Protein AF-A0A093HBZ0-F1 (afdb_monomer_lite)

Secondary structure (DSSP, 8-state):
--GGG-------HHHHHHTTTHHHHHHHTT-S-HHHHHHHHHHHHHH--TTTHHHHT-HHHHHHHHHHHT-S-HHHHHHHHHHHHHH--HHHHHHHHHHHHHHTT--PPPP-

pLDDT: mean 79.97, std 20.81, range [39.28, 98.44]

Radius of gyration: 15.84 Å; chains: 1; bounding box: 46×40×36 Å

Organism: NCBI:txid441894

InterPro domains:
  IPR000225 Armadillo [PF00514] (12-48)
  IPR011989 Armadillo-like helical [G3DSA:1.25.10.10] (1-85)
  IPR016024 Armadillo-type fold [SSF48371] (3-88)
  IPR042462 Armadillo repeat-containing protein 7 [PTHR46263] (1-111)

Sequence (112 aa):
GGLCNLCLDKTNKDYILEANGVEPIINCLSSSNEETVMSAVTTLMYLTTPQSRQQTTALPVVECMLRFSLSASRRLSNLATVFLEDYCTPLQVEEARNLSKHTAVGIPLPKD

Foldseek 3Di:
DPPPPPPDDDDCPPVLLVPVNLVVLLVQLPDPDPVSNLVSLVNLVVNDDPVCLCVSLPLSNLLSLVVQLPDPPPSSVVSSVCCCVPRHDPVSNVVSVVVVVVVVVPDDDDDD

Structure (mmCIF, N/CA/C/O backbone):
data_AF-A0A093HBZ0-F1
#
_entry.id   AF-A0A093HBZ0-F1
#
loop_
_atom_site.group_PDB
_atom_site.id
_atom_site.type_symbol
_atom_site.label_atom_id
_atom_site.label_alt_id
_atom_site.label_comp_id
_atom_site.label_asym_id
_atom_site.label_entity_id
_atom_site.label_seq_id
_atom_site.pdbx_PDB_ins_code
_atom_site.Cartn_x
_atom_site.Cartn_y
_atom_site.Cartn_z
_atom_site.occupancy
_atom_site.B_iso_or_equiv
_atom_site.auth_seq_id
_atom_site.auth_comp_id
_atom_site.auth_asym_id
_atom_site.auth_atom_id
_atom_site.pdbx_PDB_model_num
ATOM 1 N N . GLY A 1 1 ? -14.325 -9.806 -21.170 1.00 39.28 1 GLY A N 1
ATOM 2 C CA . GLY A 1 1 ? -14.972 -8.579 -20.662 1.00 39.28 1 GLY A CA 1
ATOM 3 C C . GLY A 1 1 ? -15.461 -8.858 -19.260 1.00 39.28 1 GLY A C 1
ATOM 4 O O . GLY A 1 1 ? -15.875 -9.972 -19.011 1.00 39.28 1 GLY A O 1
ATOM 5 N N . GLY A 1 2 ? -15.381 -7.978 -18.280 1.00 44.84 2 GLY A N 1
ATOM 6 C CA . GLY A 1 2 ? -14.916 -6.601 -18.237 1.00 44.84 2 GLY A CA 1
ATOM 7 C C . GLY A 1 2 ? -15.192 -6.127 -16.814 1.00 44.84 2 GLY A C 1
ATOM 8 O O . GLY A 1 2 ? -16.252 -5.580 -16.556 1.00 44.84 2 GLY A O 1
ATOM 9 N N . LEU A 1 3 ? -14.264 -6.397 -15.891 1.00 48.12 3 LEU A N 1
ATOM 10 C CA . LEU A 1 3 ? -14.311 -5.882 -14.513 1.00 48.12 3 LEU A CA 1
ATOM 11 C C . LEU A 1 3 ? -13.783 -4.435 -14.419 1.00 48.12 3 LEU A C 1
ATOM 13 O O . LEU A 1 3 ? -13.814 -3.835 -13.353 1.00 48.12 3 LEU A O 1
ATOM 17 N N . CYS A 1 4 ? -13.342 -3.848 -15.540 1.00 40.28 4 CYS A N 1
ATOM 18 C CA . CYS A 1 4 ? -12.777 -2.495 -15.607 1.00 40.2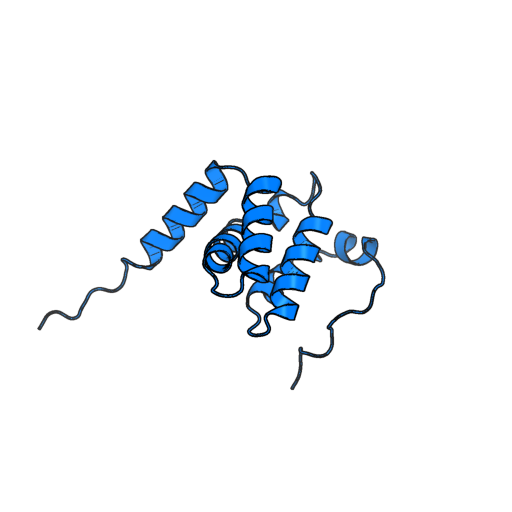8 4 CYS A CA 1
ATOM 19 C C . C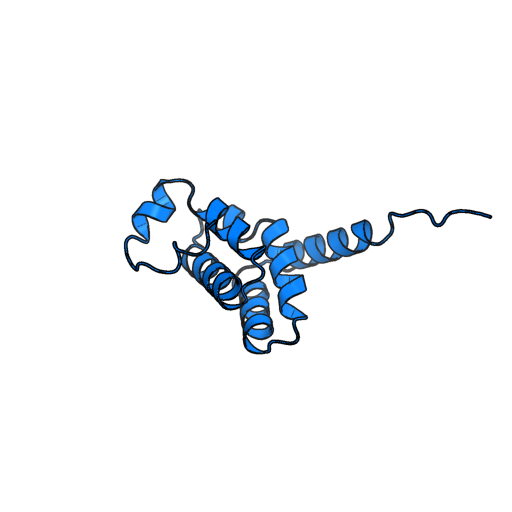YS A 1 4 ? -13.789 -1.344 -15.445 1.00 40.28 4 CYS A C 1
ATOM 21 O O . CYS A 1 4 ? -13.357 -0.199 -15.395 1.00 40.28 4 CYS A O 1
ATOM 23 N N . ASN A 1 5 ? -15.101 -1.599 -15.364 1.00 43.66 5 ASN A N 1
ATOM 24 C CA . ASN A 1 5 ? -16.111 -0.526 -15.355 1.00 43.66 5 ASN A CA 1
ATOM 25 C C . ASN A 1 5 ? -16.691 -0.162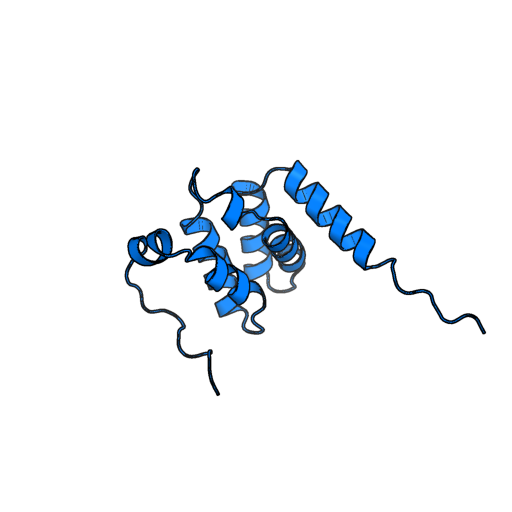 -13.980 1.0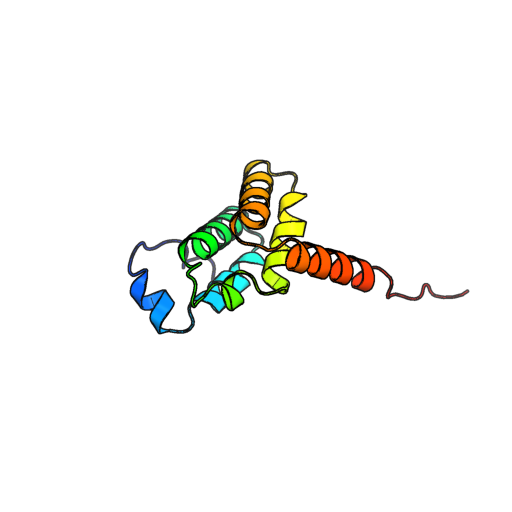0 43.66 5 ASN A C 1
ATOM 27 O O . ASN A 1 5 ? -17.598 0.658 -13.921 1.00 43.66 5 ASN A O 1
ATOM 31 N N . LEU A 1 6 ? -16.170 -0.703 -12.876 1.00 42.50 6 LEU A N 1
ATOM 32 C CA . LEU A 1 6 ? -16.539 -0.250 -11.523 1.00 42.50 6 LEU A CA 1
ATOM 33 C C . LEU A 1 6 ? -15.490 0.695 -10.917 1.00 42.50 6 LEU A C 1
ATOM 35 O O . LEU A 1 6 ? -15.340 0.795 -9.701 1.00 42.50 6 LEU A O 1
ATOM 39 N N . CYS A 1 7 ? -14.770 1.421 -11.776 1.00 40.84 7 CYS A N 1
ATOM 40 C CA . CYS A 1 7 ? -14.046 2.611 -11.361 1.00 40.84 7 CYS A CA 1
ATOM 41 C C . CYS A 1 7 ? -15.054 3.701 -10.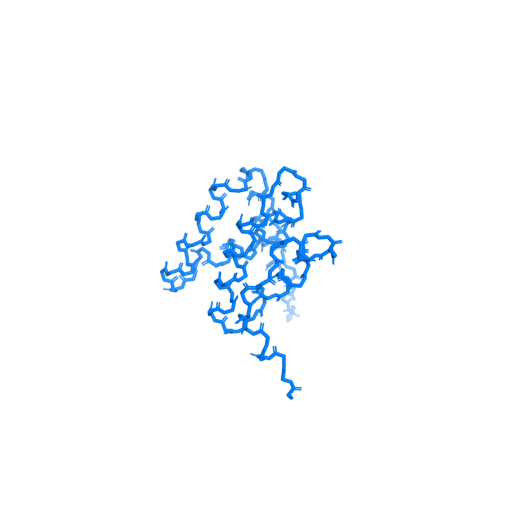983 1.00 40.84 7 CYS A C 1
ATOM 43 O O . CYS A 1 7 ? -15.730 4.251 -11.846 1.00 40.84 7 CYS A O 1
ATOM 45 N N . LEU A 1 8 ? -15.047 4.052 -9.696 1.00 45.91 8 LEU A N 1
ATOM 46 C CA . LEU A 1 8 ? -15.389 5.380 -9.192 1.00 45.91 8 LEU A CA 1
ATOM 47 C C . LEU A 1 8 ? -16.854 5.797 -9.389 1.00 45.91 8 LEU A C 1
ATOM 49 O O . LEU A 1 8 ? -17.141 6.694 -10.176 1.00 45.91 8 LEU A O 1
ATOM 53 N N . ASP A 1 9 ? -17.756 5.267 -8.558 1.00 41.25 9 ASP A N 1
ATOM 54 C CA . ASP A 1 9 ? -18.866 6.104 -8.098 1.00 41.25 9 ASP A CA 1
ATOM 55 C C . ASP A 1 9 ? -18.831 6.280 -6.578 1.00 41.25 9 ASP A C 1
ATOM 57 O O . ASP A 1 9 ? -18.483 5.403 -5.789 1.00 41.25 9 ASP A O 1
ATOM 61 N N . LYS A 1 10 ? -19.081 7.518 -6.198 1.00 47.47 10 LYS A N 1
ATOM 62 C CA . LYS A 1 10 ? -18.575 8.236 -5.041 1.00 47.47 10 LYS A CA 1
ATOM 63 C C . LYS A 1 10 ? -19.547 8.125 -3.875 1.00 47.47 10 LYS A C 1
ATOM 65 O O . LYS A 1 10 ? -19.917 9.140 -3.291 1.00 47.47 10 LYS A O 1
ATOM 70 N N . THR A 1 11 ? -20.055 6.940 -3.552 1.00 46.00 11 THR A N 1
ATOM 71 C CA . THR A 1 11 ? -21.153 6.843 -2.578 1.00 46.00 11 THR A CA 1
ATOM 72 C C . THR A 1 11 ? -21.006 5.646 -1.645 1.00 46.00 11 THR A C 1
ATOM 74 O O . THR A 1 11 ? -20.990 4.495 -2.062 1.00 46.00 11 THR A O 1
ATOM 77 N N . ASN A 1 12 ? -20.951 5.992 -0.356 1.00 42.41 12 ASN A N 1
ATOM 78 C CA . ASN A 1 12 ? -21.018 5.162 0.846 1.00 42.41 12 ASN A CA 1
ATOM 79 C C . ASN A 1 12 ? -19.713 4.527 1.345 1.00 42.41 12 ASN A C 1
ATOM 81 O O . ASN A 1 12 ? -19.507 3.315 1.300 1.00 42.41 12 ASN A O 1
ATOM 85 N N . LYS A 1 13 ? -18.905 5.376 1.991 1.00 47.47 13 LYS A N 1
ATOM 86 C CA . LYS A 1 13 ? -17.860 4.984 2.950 1.00 47.47 13 LYS A CA 1
ATOM 87 C C . LYS A 1 13 ? -18.386 3.997 4.014 1.00 47.47 13 LYS A C 1
ATOM 89 O O . LYS A 1 13 ? -17.651 3.102 4.415 1.00 47.47 13 LYS A O 1
ATOM 94 N N . ASP A 1 14 ? -19.665 4.109 4.383 1.00 45.25 14 ASP A N 1
ATOM 95 C CA . ASP A 1 14 ? -20.310 3.267 5.398 1.00 45.25 14 ASP A CA 1
ATOM 96 C C . ASP A 1 14 ? -20.766 1.889 4.862 1.00 45.25 14 ASP A C 1
ATOM 98 O O . ASP A 1 14 ? -20.635 0.895 5.568 1.00 45.25 14 ASP A O 1
ATOM 102 N N . TYR A 1 15 ? -21.175 1.766 3.586 1.00 48.34 15 TYR A N 1
ATOM 103 C CA . TYR A 1 15 ? -21.568 0.463 2.998 1.00 48.34 15 TYR A CA 1
ATOM 104 C C . TYR A 1 15 ? -20.371 -0.463 2.744 1.00 48.34 15 TYR A C 1
ATOM 106 O O . TYR A 1 15 ? -20.498 -1.682 2.819 1.00 48.34 15 TYR A O 1
ATOM 114 N N . ILE A 1 16 ? -19.203 0.108 2.425 1.00 49.84 16 ILE A N 1
ATOM 115 C CA . ILE A 1 16 ? -17.963 -0.657 2.222 1.00 49.84 16 ILE A CA 1
ATOM 116 C C . ILE A 1 16 ? -17.459 -1.210 3.567 1.00 49.84 16 ILE A C 1
ATOM 118 O O . ILE A 1 16 ? -16.967 -2.336 3.625 1.00 49.84 16 ILE A O 1
ATOM 122 N N . LEU A 1 17 ? -17.610 -0.459 4.664 1.00 50.47 17 LEU A N 1
ATOM 123 C CA . LEU A 1 17 ? -17.168 -0.891 5.994 1.00 50.47 17 LEU A CA 1
ATOM 124 C C . LEU A 1 17 ? -18.086 -1.955 6.620 1.00 50.47 17 LEU A C 1
ATOM 126 O O . LEU A 1 17 ? -17.576 -2.863 7.271 1.00 50.47 17 LEU A O 1
ATOM 130 N N . GLU A 1 18 ? -19.403 -1.901 6.393 1.00 48.94 18 GLU A N 1
ATOM 131 C CA . GLU A 1 18 ? -20.355 -2.871 6.967 1.00 48.94 18 GLU A CA 1
ATOM 132 C C . GLU A 1 18 ? -20.357 -4.259 6.285 1.00 48.94 18 GLU A C 1
ATOM 134 O O . GLU A 1 18 ? -20.924 -5.202 6.833 1.00 48.94 18 GLU A O 1
ATOM 139 N N . ALA A 1 19 ? -19.696 -4.432 5.130 1.00 50.28 19 ALA A N 1
ATOM 140 C CA . ALA A 1 19 ? -19.809 -5.641 4.299 1.00 50.28 19 ALA A CA 1
ATOM 141 C C . ALA A 1 19 ? -18.470 -6.310 3.903 1.00 50.28 19 ALA A C 1
ATOM 143 O O . ALA A 1 19 ? -18.352 -6.821 2.791 1.00 50.28 19 ALA A O 1
ATOM 144 N N . ASN A 1 20 ? -17.444 -6.327 4.768 1.00 59.44 20 ASN A N 1
ATOM 145 C CA . ASN A 1 20 ? -16.103 -6.868 4.442 1.00 59.44 20 ASN A CA 1
ATOM 146 C C . ASN A 1 20 ? -15.398 -6.162 3.256 1.00 59.44 20 ASN A C 1
ATOM 148 O O . ASN A 1 20 ? -14.614 -6.766 2.524 1.00 59.44 20 ASN A O 1
ATOM 152 N N . GLY A 1 21 ? -15.624 -4.862 3.051 1.00 68.00 21 GLY A N 1
ATOM 153 C CA . GLY A 1 21 ? -15.176 -4.152 1.848 1.00 68.00 21 GLY A CA 1
ATOM 154 C C . GLY A 1 21 ? -13.674 -3.872 1.719 1.00 68.00 21 GLY A C 1
ATOM 155 O O . GLY A 1 21 ? -13.280 -3.218 0.760 1.00 68.00 21 GLY A O 1
ATOM 156 N N . VAL A 1 22 ? -12.818 -4.359 2.625 1.00 81.00 22 VAL A N 1
ATOM 157 C CA . VAL A 1 22 ? -11.352 -4.227 2.491 1.00 81.00 22 VAL A CA 1
ATOM 158 C C . VAL A 1 22 ? -10.794 -5.219 1.464 1.00 81.00 22 VAL A C 1
ATOM 160 O O . VAL A 1 22 ? -9.932 -4.859 0.666 1.00 81.00 22 VAL A O 1
ATOM 163 N N . GLU A 1 23 ? -11.297 -6.454 1.433 1.00 84.81 23 GLU A N 1
ATOM 164 C CA . GLU A 1 23 ? -10.760 -7.529 0.584 1.00 84.81 23 GLU A CA 1
ATOM 165 C C . GLU A 1 23 ? -10.870 -7.237 -0.930 1.00 84.81 23 GLU A C 1
ATOM 167 O O . GLU A 1 23 ? -9.865 -7.380 -1.634 1.00 84.81 23 GLU A O 1
ATOM 172 N N . PRO A 1 24 ? -11.999 -6.715 -1.458 1.00 83.69 24 PRO A N 1
ATOM 173 C CA . PRO A 1 24 ? -12.068 -6.281 -2.854 1.00 83.69 24 PRO A CA 1
ATOM 174 C C . PRO A 1 24 ? -11.051 -5.183 -3.198 1.00 83.69 24 PRO A C 1
ATOM 176 O O . PRO A 1 24 ? -10.516 -5.164 -4.305 1.00 83.69 24 PRO A O 1
ATOM 179 N N . ILE A 1 25 ? -10.745 -4.290 -2.251 1.00 87.75 25 ILE A N 1
ATOM 180 C CA . ILE A 1 25 ? -9.755 -3.223 -2.448 1.00 87.75 25 ILE A CA 1
ATOM 181 C C . ILE A 1 25 ? -8.336 -3.796 -2.476 1.00 87.75 25 ILE A C 1
ATOM 183 O O . ILE A 1 25 ? -7.528 -3.373 -3.302 1.00 87.75 25 ILE A O 1
ATOM 187 N N . ILE A 1 26 ? -8.035 -4.795 -1.640 1.00 89.69 26 ILE A N 1
ATOM 188 C CA . ILE A 1 26 ? -6.750 -5.508 -1.685 1.00 89.69 26 ILE A CA 1
ATOM 189 C C . ILE A 1 26 ? -6.553 -6.165 -3.058 1.00 89.69 26 ILE A C 1
ATOM 191 O O . ILE A 1 26 ? -5.475 -6.052 -3.640 1.00 89.69 26 ILE A O 1
ATOM 195 N N . ASN A 1 27 ? -7.597 -6.767 -3.636 1.00 88.12 27 ASN A N 1
ATOM 196 C CA . ASN A 1 27 ? -7.520 -7.357 -4.978 1.00 88.12 27 ASN A CA 1
ATOM 197 C C . ASN A 1 27 ? -7.179 -6.319 -6.062 1.00 88.12 27 ASN A C 1
ATOM 199 O O . ASN A 1 27 ? -6.421 -6.618 -6.988 1.00 88.12 27 ASN A O 1
ATOM 203 N N . CYS A 1 28 ? -7.659 -5.079 -5.925 1.00 88.25 28 CYS A N 1
ATOM 204 C CA . CYS A 1 28 ? -7.331 -3.984 -6.843 1.00 88.25 28 CYS A CA 1
ATOM 205 C C . CYS A 1 28 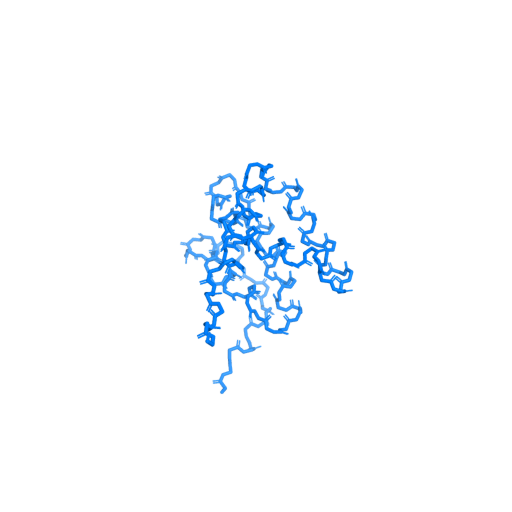? -5.841 -3.596 -6.837 1.00 88.25 28 CYS A C 1
ATOM 207 O O . CYS A 1 28 ? -5.373 -3.024 -7.823 1.00 88.25 28 CYS A O 1
ATOM 209 N N . LEU A 1 29 ? -5.069 -3.943 -5.796 1.00 93.50 29 LEU A N 1
ATOM 210 C CA . LEU A 1 29 ? -3.613 -3.738 -5.779 1.00 93.50 29 LEU A CA 1
ATOM 211 C C . LEU A 1 29 ? -2.892 -4.593 -6.831 1.00 93.50 29 LEU A C 1
ATOM 213 O O . LEU A 1 29 ? -1.795 -4.249 -7.249 1.00 93.50 29 LEU A O 1
ATOM 217 N N . SER A 1 30 ? -3.507 -5.681 -7.298 1.00 91.06 30 SER A N 1
ATOM 218 C CA . SER A 1 30 ? -2.943 -6.527 -8.361 1.00 91.06 30 SER A CA 1
ATOM 219 C C . SER A 1 30 ? -3.312 -6.053 -9.775 1.00 91.06 30 SER A C 1
ATOM 221 O O . SER A 1 30 ? -3.002 -6.733 -10.752 1.00 91.06 30 SER A O 1
ATOM 223 N N . SER A 1 31 ? -3.999 -4.912 -9.911 1.00 90.06 31 SER A N 1
ATOM 224 C CA . SER A 1 31 ? -4.391 -4.363 -11.213 1.00 90.06 31 SER A CA 1
ATOM 225 C C . SER A 1 31 ? -3.176 -3.929 -12.038 1.00 90.06 31 SER A C 1
ATOM 227 O O . SER A 1 31 ? -2.230 -3.342 -11.520 1.00 90.06 31 SER A O 1
ATOM 229 N N . SER A 1 32 ? -3.231 -4.141 -13.356 1.00 86.19 32 SER A N 1
ATOM 230 C CA . SER A 1 32 ? -2.240 -3.602 -14.297 1.00 86.19 32 SER A CA 1
ATOM 231 C C . SER A 1 32 ? -2.438 -2.109 -14.593 1.00 86.19 32 SER A C 1
ATOM 233 O O . SER A 1 32 ? -1.610 -1.504 -15.269 1.00 86.19 32 SER A O 1
ATOM 235 N N . ASN A 1 33 ? -3.550 -1.517 -14.147 1.00 88.06 33 ASN A N 1
ATOM 236 C CA . ASN A 1 33 ? -3.836 -0.096 -14.308 1.00 88.06 33 ASN A CA 1
ATOM 237 C C . ASN A 1 33 ? -3.349 0.681 -13.072 1.00 88.06 33 ASN A C 1
ATOM 239 O O . ASN A 1 33 ? -3.890 0.515 -11.977 1.00 88.06 33 ASN A O 1
ATOM 243 N N . GLU A 1 34 ? -2.360 1.560 -13.261 1.00 91.31 34 GLU A N 1
ATOM 244 C CA . GLU A 1 34 ? -1.767 2.376 -12.191 1.00 91.31 34 GLU A CA 1
ATOM 245 C C . GLU A 1 34 ? -2.801 3.239 -11.449 1.00 91.31 34 GLU A C 1
ATOM 247 O O . GLU A 1 34 ? -2.718 3.379 -10.230 1.00 91.31 34 GLU A O 1
ATOM 252 N N . GLU A 1 35 ? -3.804 3.786 -12.141 1.00 89.69 35 GLU A N 1
ATOM 253 C CA . GLU A 1 35 ? -4.845 4.601 -11.504 1.00 89.69 35 GLU A CA 1
ATOM 254 C C . GLU A 1 35 ? -5.732 3.766 -10.579 1.00 89.69 35 GLU A C 1
ATOM 256 O O . GLU A 1 35 ? -6.111 4.230 -9.501 1.00 89.69 35 GLU A O 1
ATOM 261 N N . THR A 1 36 ? -6.020 2.516 -10.958 1.00 84.94 36 THR A N 1
ATOM 262 C CA . THR A 1 36 ? -6.735 1.561 -10.101 1.00 84.94 36 THR A CA 1
ATOM 263 C C . THR A 1 36 ? -5.910 1.221 -8.865 1.00 84.94 36 THR A C 1
ATOM 265 O O . THR A 1 36 ? -6.448 1.244 -7.759 1.00 84.94 36 THR A O 1
ATOM 268 N N . VAL A 1 37 ? -4.608 0.964 -9.033 1.00 92.81 37 VAL A N 1
ATOM 269 C CA . VAL A 1 37 ? -3.707 0.684 -7.908 1.00 92.81 37 VAL A CA 1
ATOM 270 C C . VAL A 1 37 ? -3.656 1.883 -6.965 1.00 92.81 37 VAL A C 1
ATOM 272 O O . VAL A 1 37 ? -3.909 1.724 -5.776 1.00 92.81 37 VAL A O 1
ATOM 275 N N . MET A 1 38 ? -3.419 3.097 -7.472 1.00 94.62 38 MET A N 1
ATOM 276 C CA . MET A 1 38 ? -3.395 4.300 -6.633 1.00 94.62 38 MET A CA 1
ATOM 277 C C . MET A 1 38 ? -4.727 4.535 -5.918 1.00 94.62 38 MET A C 1
ATOM 279 O O . MET A 1 38 ? -4.729 4.819 -4.722 1.00 94.62 38 MET A O 1
ATOM 283 N N . SER A 1 39 ? -5.856 4.358 -6.611 1.00 88.19 39 SER A N 1
ATOM 284 C CA . SER A 1 39 ? -7.185 4.479 -5.999 1.00 88.19 39 SER A CA 1
ATOM 285 C C . SER A 1 39 ? -7.377 3.464 -4.871 1.00 88.19 39 SER A C 1
ATOM 287 O O . SER A 1 39 ? -7.923 3.810 -3.823 1.00 88.19 39 SER A O 1
ATOM 289 N N . ALA A 1 40 ? -6.881 2.237 -5.043 1.00 92.56 40 ALA A N 1
ATOM 290 C CA . ALA A 1 40 ? -6.920 1.205 -4.016 1.00 92.56 40 ALA A CA 1
ATOM 291 C C . ALA A 1 40 ? -6.039 1.560 -2.809 1.00 92.56 40 ALA A C 1
ATOM 293 O O . ALA A 1 40 ? -6.524 1.506 -1.680 1.00 92.56 40 ALA A O 1
ATOM 294 N N . VAL A 1 41 ? -4.794 2.008 -3.025 1.00 96.12 41 VAL A N 1
ATOM 295 C CA . VAL A 1 41 ? -3.899 2.456 -1.941 1.00 96.12 41 VAL A CA 1
ATOM 296 C C . VAL A 1 41 ? -4.544 3.590 -1.140 1.00 96.12 41 VAL A C 1
ATOM 298 O O . VAL A 1 41 ? -4.640 3.514 0.083 1.00 96.12 41 VAL A O 1
ATOM 301 N N . THR A 1 42 ? -5.050 4.620 -1.818 1.00 94.56 42 THR A N 1
ATOM 302 C CA . THR A 1 42 ? -5.720 5.749 -1.165 1.00 94.56 42 THR A CA 1
ATOM 303 C C . THR A 1 42 ? -6.989 5.313 -0.427 1.00 94.56 42 THR A C 1
ATOM 305 O O . THR A 1 42 ? -7.246 5.771 0.685 1.00 94.56 42 THR A O 1
ATOM 308 N N . THR A 1 43 ? -7.766 4.385 -0.989 1.00 89.06 43 THR A N 1
ATOM 309 C CA . THR A 1 43 ? -8.946 3.828 -0.309 1.00 89.06 43 THR A CA 1
ATOM 310 C C . THR A 1 43 ? -8.553 3.082 0.965 1.00 89.06 43 THR A C 1
ATOM 312 O O . THR A 1 43 ? -9.184 3.285 1.999 1.00 89.06 43 THR A O 1
ATOM 315 N N . LEU A 1 44 ? -7.475 2.293 0.946 1.00 93.56 44 LEU A N 1
ATOM 316 C CA . LEU A 1 44 ? -6.962 1.619 2.143 1.00 93.56 44 LEU A CA 1
ATOM 317 C C . LEU A 1 44 ? -6.520 2.612 3.224 1.00 93.56 44 LEU A C 1
ATOM 319 O O . LEU A 1 44 ? -6.816 2.386 4.397 1.00 93.56 44 LEU A O 1
ATOM 323 N N . MET A 1 45 ? -5.882 3.728 2.853 1.00 94.56 45 MET A N 1
ATOM 324 C CA . MET A 1 45 ? -5.559 4.804 3.804 1.00 94.56 45 MET A CA 1
ATOM 325 C C . MET A 1 45 ? -6.831 5.333 4.480 1.00 94.56 45 MET A C 1
ATOM 327 O O . MET A 1 45 ? -6.912 5.380 5.705 1.00 94.56 45 MET A O 1
ATOM 331 N N . TYR A 1 46 ? -7.868 5.650 3.695 1.00 90.19 46 TYR A N 1
ATOM 332 C CA . TYR A 1 46 ? -9.139 6.164 4.218 1.00 90.19 46 TYR A CA 1
ATOM 333 C C . TYR A 1 46 ? -9.927 5.162 5.062 1.00 90.19 46 TYR A C 1
ATOM 335 O O . TYR A 1 46 ? -10.660 5.576 5.964 1.00 90.19 46 TYR A O 1
ATOM 343 N N . LEU A 1 47 ? -9.824 3.872 4.740 1.00 87.12 47 LEU A N 1
ATOM 344 C CA . LEU A 1 47 ? -10.484 2.795 5.468 1.00 87.12 47 LEU A CA 1
ATOM 345 C C . LEU A 1 47 ? -9.698 2.360 6.704 1.00 87.12 47 LEU A C 1
ATOM 347 O O . LEU A 1 47 ? -10.226 1.561 7.470 1.00 87.12 47 LEU A O 1
ATOM 351 N N . THR A 1 48 ? -8.475 2.851 6.928 1.00 91.12 48 THR A N 1
ATOM 352 C CA . THR A 1 48 ? -7.676 2.461 8.093 1.00 91.12 48 THR A CA 1
ATOM 353 C C . THR A 1 48 ? -8.170 3.169 9.354 1.00 91.12 48 THR A C 1
ATOM 355 O O . THR A 1 48 ? -7.937 4.352 9.580 1.00 91.12 48 THR A O 1
ATOM 358 N N . THR A 1 49 ? -8.832 2.397 10.208 1.00 88.38 49 THR A N 1
ATOM 359 C CA . THR A 1 49 ? -9.314 2.765 11.546 1.00 88.38 49 THR A CA 1
ATOM 360 C C . THR A 1 49 ? -8.684 1.816 12.570 1.00 88.38 49 THR A C 1
ATOM 362 O O . THR A 1 49 ? -8.131 0.791 12.165 1.00 88.38 49 THR A O 1
ATOM 365 N N . PRO A 1 50 ? -8.753 2.075 13.888 1.00 90.75 50 PRO A N 1
ATOM 366 C CA . PRO A 1 50 ? -8.261 1.118 14.883 1.00 90.75 50 PRO A CA 1
ATOM 367 C C . PRO A 1 50 ? -8.815 -0.307 14.705 1.00 90.75 50 PRO A C 1
ATOM 369 O O . PRO A 1 50 ? -8.087 -1.271 14.917 1.00 90.75 50 PRO A O 1
ATOM 372 N N . GLN A 1 51 ? -10.069 -0.439 14.266 1.00 88.00 51 GLN A N 1
ATOM 373 C CA . GLN A 1 51 ? -10.763 -1.710 14.064 1.00 88.00 51 GLN A CA 1
ATOM 374 C C . GLN A 1 51 ? -10.333 -2.424 12.773 1.00 88.00 51 GLN A C 1
ATOM 376 O O . GLN A 1 51 ? -10.195 -3.642 12.761 1.00 88.00 51 GLN A O 1
ATOM 381 N N . SER A 1 52 ? -10.102 -1.680 11.690 1.00 87.50 52 SER A N 1
ATOM 382 C CA . SER A 1 52 ? -9.764 -2.238 10.370 1.00 87.50 52 SER A CA 1
ATOM 383 C C . SER A 1 52 ? -8.260 -2.300 10.089 1.00 87.50 52 SER A C 1
ATOM 385 O O . SER A 1 52 ? -7.853 -2.944 9.123 1.00 87.50 52 SER A O 1
ATOM 387 N N . ARG A 1 53 ? -7.416 -1.676 10.927 1.00 92.38 53 ARG A N 1
ATOM 388 C CA . ARG A 1 53 ? -5.960 -1.573 10.717 1.00 92.38 53 ARG A CA 1
ATOM 389 C C . ARG A 1 53 ? -5.297 -2.925 10.487 1.00 92.38 53 ARG A C 1
ATOM 391 O O . ARG A 1 53 ? -4.431 -3.026 9.626 1.00 92.38 53 ARG A O 1
ATOM 398 N N . GLN A 1 54 ? -5.700 -3.963 11.218 1.00 92.00 54 GLN A N 1
ATOM 399 C CA . GLN A 1 54 ? -5.131 -5.303 11.040 1.00 92.00 54 GLN A CA 1
ATOM 400 C C . GLN A 1 54 ? -5.364 -5.848 9.620 1.00 92.00 54 GLN A C 1
ATOM 402 O O . GLN A 1 54 ? -4.488 -6.507 9.068 1.00 92.00 54 GLN A O 1
ATOM 407 N N . GLN A 1 55 ? -6.517 -5.555 9.016 1.00 91.44 55 GLN A N 1
ATOM 408 C CA . GLN A 1 55 ? -6.842 -5.977 7.653 1.00 91.44 55 GLN A CA 1
ATOM 409 C C . GLN A 1 55 ? -6.190 -5.064 6.610 1.00 91.44 55 GLN A C 1
ATOM 411 O O . GLN A 1 55 ? -5.593 -5.553 5.655 1.00 91.44 55 GLN A O 1
ATOM 416 N N . THR A 1 56 ? -6.259 -3.740 6.794 1.00 93.94 56 THR A N 1
ATOM 417 C CA . THR A 1 56 ? -5.698 -2.776 5.831 1.00 93.94 56 THR A CA 1
ATOM 418 C C . THR A 1 56 ? -4.172 -2.782 5.804 1.00 93.94 56 THR A C 1
ATOM 420 O O . THR A 1 56 ? -3.589 -2.376 4.806 1.00 93.94 56 THR A O 1
ATOM 423 N N . THR A 1 57 ? -3.521 -3.279 6.859 1.00 96.31 57 THR A N 1
ATOM 424 C CA . THR A 1 57 ? -2.057 -3.446 6.951 1.00 96.31 57 THR A CA 1
ATOM 425 C C . THR A 1 57 ? -1.641 -4.912 7.058 1.00 96.31 57 THR A C 1
ATOM 427 O O . THR A 1 57 ? -0.570 -5.235 7.573 1.00 96.31 57 THR A O 1
ATOM 430 N N . ALA A 1 58 ? -2.488 -5.822 6.567 1.00 94.81 58 ALA A N 1
ATOM 431 C CA . ALA A 1 58 ? -2.143 -7.232 6.471 1.00 94.81 58 ALA A CA 1
ATOM 432 C C . ALA A 1 58 ? -0.874 -7.420 5.626 1.00 94.81 58 ALA A C 1
ATOM 434 O O . ALA A 1 58 ? -0.607 -6.655 4.697 1.00 94.81 58 ALA A O 1
ATOM 435 N N . LEU A 1 59 ? -0.107 -8.470 5.923 1.00 94.31 59 LEU A N 1
ATOM 436 C CA . LEU A 1 59 ? 1.210 -8.698 5.326 1.00 94.31 59 LEU A CA 1
ATOM 437 C C . LEU A 1 59 ? 1.235 -8.608 3.781 1.00 94.31 59 LEU A C 1
ATOM 439 O O . LEU A 1 59 ? 2.115 -7.920 3.263 1.00 94.31 59 LEU A O 1
ATOM 443 N N . PRO A 1 60 ? 0.259 -9.168 3.028 1.00 92.56 60 PRO A N 1
ATOM 444 C CA . PRO A 1 60 ? 0.223 -9.022 1.568 1.00 92.56 60 PRO A CA 1
ATOM 445 C C . PRO A 1 60 ? 0.097 -7.567 1.095 1.00 92.56 60 PRO A C 1
ATOM 447 O O . PRO A 1 60 ? 0.667 -7.194 0.071 1.00 92.56 60 PRO A O 1
ATOM 450 N N . VAL A 1 61 ? -0.614 -6.723 1.850 1.00 96.25 61 VAL A N 1
ATOM 451 C CA . VAL A 1 61 ? -0.738 -5.293 1.546 1.00 96.25 61 VAL A CA 1
ATOM 452 C C . VAL A 1 61 ? 0.604 -4.602 1.743 1.00 96.25 61 VAL A C 1
ATOM 454 O O . VAL A 1 61 ? 1.047 -3.870 0.861 1.00 96.25 61 VAL A O 1
ATOM 457 N N . VAL A 1 62 ? 1.286 -4.871 2.860 1.00 97.94 62 VAL A N 1
ATOM 458 C CA . VAL A 1 62 ? 2.604 -4.286 3.149 1.00 97.94 62 VAL A CA 1
ATOM 459 C C . VAL A 1 62 ? 3.631 -4.698 2.090 1.00 97.94 62 VAL A C 1
ATOM 461 O O . VAL A 1 62 ? 4.401 -3.857 1.626 1.00 97.94 62 VAL A O 1
ATOM 464 N N . GLU A 1 63 ? 3.603 -5.950 1.622 1.00 95.81 63 GLU A N 1
ATOM 465 C CA . GLU A 1 63 ? 4.436 -6.393 0.498 1.00 95.81 63 GLU A CA 1
ATOM 466 C C . GLU A 1 63 ? 4.149 -5.627 -0.799 1.00 95.81 63 GLU A C 1
ATOM 468 O O . GLU A 1 63 ? 5.083 -5.211 -1.488 1.00 95.81 63 GLU A O 1
ATOM 473 N N . CYS A 1 64 ? 2.874 -5.415 -1.141 1.00 96.31 64 CYS A N 1
ATOM 474 C CA . CYS A 1 64 ? 2.498 -4.596 -2.291 1.00 96.31 64 CYS A CA 1
ATOM 475 C C . CYS A 1 64 ? 3.055 -3.174 -2.164 1.00 96.31 64 CYS A C 1
ATOM 477 O O . CYS A 1 64 ? 3.685 -2.690 -3.102 1.00 96.31 64 CYS A O 1
ATOM 479 N N . MET A 1 65 ? 2.914 -2.531 -1.001 1.00 98.31 65 MET A N 1
ATOM 480 C CA . MET A 1 65 ? 3.438 -1.176 -0.786 1.00 98.31 65 MET A CA 1
ATOM 481 C C . MET A 1 65 ? 4.963 -1.127 -0.887 1.00 98.31 65 MET A C 1
ATOM 483 O O . MET A 1 65 ? 5.511 -0.210 -1.494 1.00 98.31 65 MET A O 1
ATOM 487 N N . LEU A 1 66 ? 5.668 -2.141 -0.379 1.00 97.62 66 LEU A N 1
ATOM 488 C CA . LEU A 1 66 ? 7.113 -2.262 -0.564 1.00 97.62 66 LEU A CA 1
ATOM 489 C C . LEU A 1 66 ? 7.493 -2.344 -2.045 1.00 97.62 66 LEU A C 1
ATOM 491 O O . LEU A 1 66 ? 8.388 -1.621 -2.478 1.00 97.62 66 LEU A O 1
ATOM 495 N N . ARG A 1 67 ? 6.796 -3.163 -2.842 1.00 96.00 67 ARG A N 1
ATOM 496 C CA . ARG A 1 67 ? 7.025 -3.247 -4.296 1.00 96.00 67 ARG A CA 1
ATOM 497 C C . ARG A 1 67 ? 6.723 -1.914 -4.986 1.00 96.00 67 ARG A C 1
ATOM 499 O O . ARG A 1 67 ? 7.518 -1.452 -5.798 1.00 96.00 67 ARG A O 1
ATOM 506 N N . PHE A 1 68 ? 5.616 -1.267 -4.631 1.00 97.44 68 PHE A N 1
ATOM 507 C CA . PHE A 1 68 ? 5.204 0.016 -5.203 1.00 97.44 68 PHE A CA 1
ATOM 508 C C . PHE A 1 68 ? 6.143 1.165 -4.838 1.00 97.44 68 PHE A C 1
ATOM 510 O O . PHE A 1 68 ? 6.384 2.021 -5.686 1.00 97.44 68 PHE A O 1
ATOM 517 N N . SER A 1 69 ? 6.746 1.150 -3.645 1.00 97.69 69 SER A N 1
ATOM 518 C CA . SER A 1 69 ? 7.756 2.137 -3.233 1.00 97.69 69 SER A CA 1
ATOM 519 C C . SER A 1 69 ? 9.000 2.139 -4.135 1.00 97.69 69 SER A C 1
ATOM 521 O O . SER A 1 69 ? 9.707 3.139 -4.213 1.00 97.69 69 SER A O 1
ATOM 523 N N . LEU A 1 70 ? 9.238 1.039 -4.861 1.00 96.31 70 LEU A N 1
ATOM 524 C CA . LEU A 1 70 ? 10.330 0.877 -5.824 1.00 96.31 70 LEU A CA 1
ATOM 525 C C . LEU A 1 70 ? 9.898 1.146 -7.279 1.00 96.31 70 LEU A C 1
ATOM 527 O O . LEU A 1 70 ? 10.695 0.964 -8.198 1.00 96.31 70 LEU A O 1
ATOM 531 N N . SER A 1 71 ? 8.642 1.543 -7.510 1.00 96.31 71 SER A N 1
ATOM 532 C CA . SER A 1 71 ? 8.120 1.836 -8.849 1.00 96.31 71 SER A CA 1
ATOM 533 C C . SER A 1 71 ? 8.831 3.030 -9.490 1.00 96.31 71 SER A C 1
ATOM 535 O O . SER A 1 71 ? 9.176 4.004 -8.823 1.00 96.31 71 SER A O 1
ATOM 537 N N . ALA A 1 72 ? 8.977 3.002 -10.818 1.00 96.00 72 ALA A N 1
ATOM 538 C CA . ALA A 1 72 ? 9.454 4.152 -11.587 1.00 96.00 72 ALA A CA 1
ATOM 539 C C . ALA A 1 72 ? 8.456 5.331 -11.576 1.00 96.00 72 ALA A C 1
ATOM 541 O O . ALA A 1 72 ? 8.853 6.481 -11.785 1.00 96.00 72 ALA A O 1
ATOM 542 N N . SER A 1 73 ? 7.165 5.069 -11.326 1.00 96.88 73 SER A N 1
ATOM 543 C CA . SER A 1 73 ? 6.164 6.127 -11.156 1.00 96.88 73 SER A CA 1
ATOM 544 C C . SER A 1 73 ? 6.360 6.810 -9.807 1.00 96.88 73 SER A C 1
ATOM 546 O O . SER A 1 73 ? 6.020 6.253 -8.764 1.00 96.88 73 SER A O 1
ATOM 548 N N . ARG A 1 74 ? 6.839 8.062 -9.832 1.00 97.75 74 ARG A N 1
ATOM 549 C CA . ARG A 1 74 ? 7.023 8.877 -8.616 1.00 97.75 74 ARG A CA 1
ATOM 550 C C . ARG A 1 74 ? 5.738 9.048 -7.809 1.00 97.75 74 ARG A C 1
ATOM 552 O O . ARG A 1 74 ? 5.791 9.203 -6.595 1.00 97.75 74 ARG A O 1
ATOM 559 N N . ARG A 1 75 ? 4.578 9.064 -8.475 1.00 96.94 75 ARG A N 1
ATOM 560 C CA . ARG A 1 75 ? 3.281 9.200 -7.798 1.00 96.94 75 ARG A CA 1
ATOM 561 C C . ARG A 1 75 ? 2.994 7.961 -6.962 1.00 96.94 75 ARG A C 1
ATOM 563 O O . ARG A 1 75 ? 2.725 8.086 -5.771 1.00 96.94 75 ARG A O 1
ATOM 570 N N . LEU A 1 76 ? 3.104 6.788 -7.582 1.00 97.06 76 LEU A N 1
ATOM 571 C CA . LEU A 1 76 ? 2.870 5.518 -6.912 1.00 97.06 76 LEU A CA 1
ATOM 572 C C . LEU A 1 76 ? 3.935 5.242 -5.842 1.00 97.06 76 LEU A C 1
ATOM 574 O O . LEU A 1 76 ? 3.577 4.842 -4.736 1.00 97.06 76 LEU A O 1
ATOM 578 N N . SER A 1 77 ? 5.213 5.516 -6.130 1.00 98.25 77 SER A N 1
ATOM 579 C CA . SER A 1 77 ? 6.301 5.313 -5.169 1.00 98.25 77 SER A CA 1
ATOM 580 C C . SER A 1 77 ? 6.108 6.162 -3.919 1.00 98.25 77 SER A C 1
ATOM 582 O O . SER A 1 77 ? 6.156 5.638 -2.812 1.00 98.25 77 SER A O 1
ATOM 584 N N . ASN A 1 78 ? 5.814 7.456 -4.080 1.00 98.44 78 ASN A N 1
ATOM 585 C CA . ASN A 1 78 ? 5.613 8.357 -2.949 1.00 98.44 78 ASN A CA 1
ATOM 586 C C . ASN A 1 78 ? 4.374 7.971 -2.138 1.00 98.44 78 ASN A C 1
ATOM 588 O O . ASN A 1 78 ? 4.430 7.960 -0.913 1.00 98.44 78 ASN A O 1
ATOM 592 N N . LEU A 1 79 ? 3.268 7.627 -2.807 1.00 98.31 79 LEU A N 1
ATOM 593 C CA . LEU A 1 79 ? 2.037 7.222 -2.130 1.00 98.31 79 LEU A CA 1
ATOM 594 C C . LEU A 1 79 ? 2.240 5.947 -1.300 1.00 98.31 79 LEU A C 1
ATOM 596 O O . LEU A 1 79 ? 1.772 5.866 -0.167 1.00 98.31 79 LEU A O 1
ATOM 600 N N . ALA A 1 80 ? 2.963 4.969 -1.845 1.00 98.31 80 ALA A N 1
ATOM 601 C CA . ALA A 1 80 ? 3.289 3.741 -1.135 1.00 98.31 80 ALA A CA 1
ATOM 602 C C . ALA A 1 80 ? 4.246 3.985 0.043 1.00 98.31 80 ALA A C 1
ATOM 604 O O . ALA A 1 80 ? 4.052 3.405 1.109 1.00 98.31 80 ALA A O 1
ATOM 605 N N . THR A 1 81 ? 5.237 4.868 -0.113 1.00 98.44 81 THR A N 1
ATOM 606 C CA . THR A 1 81 ? 6.131 5.268 0.986 1.00 98.44 81 THR A CA 1
ATOM 607 C C . THR A 1 81 ? 5.351 5.904 2.133 1.00 98.44 81 THR A C 1
ATOM 609 O O . THR A 1 81 ? 5.488 5.456 3.266 1.00 98.44 81 THR A O 1
ATOM 612 N N . VAL A 1 82 ? 4.453 6.851 1.840 1.00 98.44 82 VAL A N 1
ATOM 613 C CA . VAL A 1 82 ? 3.575 7.459 2.857 1.00 98.44 82 VAL A CA 1
ATOM 614 C C . VAL A 1 82 ? 2.713 6.398 3.544 1.00 98.44 82 VAL A C 1
ATOM 616 O O . VAL A 1 82 ? 2.572 6.413 4.762 1.00 98.44 82 VAL A O 1
ATOM 619 N N . PHE A 1 83 ? 2.176 5.424 2.798 1.00 98.44 83 PHE A N 1
ATOM 620 C CA . PHE A 1 83 ? 1.420 4.323 3.403 1.00 98.44 83 PHE A CA 1
ATOM 621 C C . PHE A 1 83 ? 2.257 3.537 4.425 1.00 98.44 83 PHE A C 1
ATOM 623 O O . PHE A 1 83 ? 1.789 3.226 5.522 1.00 98.44 83 PHE A O 1
ATOM 630 N N . LEU A 1 84 ? 3.489 3.189 4.051 1.00 98.44 84 LEU A N 1
ATOM 631 C CA . LEU A 1 84 ? 4.403 2.426 4.899 1.00 98.44 84 LEU A CA 1
ATOM 632 C C . LEU A 1 84 ? 4.797 3.205 6.158 1.00 98.44 84 LEU A C 1
ATOM 634 O O . LEU A 1 84 ? 4.887 2.602 7.222 1.00 98.44 84 LEU A O 1
ATOM 638 N N . GLU A 1 85 ? 5.020 4.512 6.038 1.00 97.94 85 GLU A N 1
ATOM 639 C CA . GLU A 1 85 ? 5.442 5.376 7.145 1.00 97.94 85 GLU A CA 1
ATOM 640 C C . GLU A 1 85 ? 4.300 5.676 8.126 1.00 97.94 85 GLU A C 1
ATOM 642 O O . GLU A 1 85 ? 4.497 5.586 9.338 1.00 97.94 85 GLU A O 1
ATOM 647 N N . ASP A 1 86 ? 3.100 5.971 7.620 1.00 97.62 86 ASP A N 1
ATOM 648 C CA . ASP A 1 86 ? 1.995 6.470 8.449 1.00 97.62 86 ASP A CA 1
ATOM 649 C C . ASP A 1 86 ? 1.102 5.358 9.023 1.00 97.62 86 ASP A C 1
ATOM 651 O O . ASP A 1 86 ? 0.440 5.553 10.048 1.00 97.62 86 ASP A O 1
ATOM 655 N N . TYR A 1 87 ? 1.044 4.191 8.368 1.00 97.38 87 TYR A N 1
ATOM 656 C CA . TYR A 1 87 ? 0.070 3.146 8.709 1.00 97.38 87 TYR A CA 1
ATOM 657 C C . TYR A 1 87 ? 0.699 1.821 9.148 1.00 97.38 87 TYR A C 1
ATOM 659 O O . TYR A 1 87 ? 0.031 1.059 9.850 1.00 97.38 87 TYR A O 1
ATOM 667 N N . CYS A 1 88 ? 1.955 1.538 8.788 1.00 97.56 88 CYS A N 1
ATOM 668 C CA . CYS A 1 88 ? 2.614 0.269 9.109 1.00 97.56 88 CYS A CA 1
ATOM 669 C C . CYS A 1 88 ? 3.613 0.418 10.262 1.00 97.56 88 CYS A C 1
ATOM 671 O O . CYS A 1 88 ? 4.284 1.435 10.413 1.00 97.56 88 CYS A O 1
ATOM 673 N N . THR A 1 89 ? 3.762 -0.630 11.072 1.00 96.56 89 THR A N 1
ATOM 674 C CA . THR A 1 89 ? 4.829 -0.681 12.083 1.00 96.56 89 THR A CA 1
ATOM 675 C C . THR A 1 89 ? 6.160 -1.125 11.463 1.00 96.56 89 THR A C 1
ATOM 677 O O . THR A 1 89 ? 6.154 -1.904 10.504 1.00 96.56 89 THR A O 1
ATOM 680 N N . PRO A 1 90 ? 7.317 -0.731 12.034 1.00 95.50 90 PRO A N 1
ATOM 681 C CA . PRO A 1 90 ? 8.623 -1.190 11.554 1.00 95.50 90 PRO A CA 1
ATOM 682 C C . PRO A 1 90 ? 8.739 -2.718 11.478 1.00 95.50 90 PRO A C 1
ATOM 684 O O . PRO A 1 90 ? 9.315 -3.241 10.529 1.00 95.50 90 PRO A O 1
ATOM 687 N N . LEU A 1 91 ? 8.128 -3.429 12.433 1.00 94.88 91 LEU A N 1
ATOM 688 C CA . LEU A 1 91 ? 8.132 -4.890 12.486 1.00 94.88 91 LEU A CA 1
ATOM 689 C C . LEU A 1 91 ? 7.355 -5.514 11.318 1.00 94.88 91 LEU A C 1
ATOM 691 O O . LEU A 1 91 ? 7.868 -6.426 10.680 1.00 94.88 91 LEU A O 1
ATOM 695 N N . GLN A 1 92 ? 6.173 -4.986 10.973 1.00 95.06 92 GLN A N 1
ATOM 696 C CA . GLN A 1 92 ? 5.418 -5.445 9.794 1.00 95.06 92 GLN A CA 1
ATOM 697 C C . GLN A 1 92 ? 6.199 -5.209 8.495 1.00 95.06 92 GLN A C 1
ATOM 699 O O . GLN A 1 92 ? 6.203 -6.051 7.597 1.00 95.06 92 GLN A O 1
ATOM 704 N N . VAL A 1 93 ? 6.870 -4.059 8.390 1.00 96.06 93 VAL A N 1
ATOM 705 C CA . VAL A 1 93 ? 7.688 -3.720 7.220 1.00 96.06 93 VAL A CA 1
ATOM 706 C C . VAL A 1 93 ? 8.887 -4.664 7.107 1.00 96.06 93 VAL A C 1
ATOM 708 O O . VAL A 1 93 ? 9.209 -5.123 6.011 1.00 96.06 93 VAL A O 1
ATOM 711 N N . GLU A 1 94 ? 9.549 -4.975 8.219 1.00 94.69 94 GLU A N 1
ATOM 712 C CA . GLU A 1 94 ? 10.664 -5.920 8.253 1.00 94.69 94 GLU A CA 1
ATOM 713 C C . GLU A 1 94 ? 10.222 -7.350 7.906 1.00 94.69 94 GLU A C 1
ATOM 715 O O . GLU A 1 94 ? 10.853 -8.000 7.068 1.00 94.69 94 GLU A O 1
ATOM 720 N N . GLU A 1 95 ? 9.112 -7.814 8.479 1.00 94.00 95 GLU A N 1
ATOM 721 C CA . GLU A 1 95 ? 8.524 -9.125 8.193 1.00 94.00 95 GLU A CA 1
ATOM 722 C C . GLU A 1 95 ? 8.214 -9.282 6.696 1.00 94.00 95 GLU A C 1
ATOM 724 O O . GLU A 1 95 ? 8.675 -10.234 6.058 1.00 94.00 95 GLU A O 1
ATOM 729 N N . ALA A 1 96 ? 7.537 -8.295 6.100 1.00 92.81 96 ALA A N 1
ATOM 730 C CA . ALA A 1 96 ? 7.206 -8.289 4.676 1.00 92.81 96 ALA A CA 1
ATOM 731 C C . ALA A 1 96 ? 8.463 -8.280 3.785 1.00 92.81 96 ALA A C 1
ATOM 733 O O . ALA A 1 96 ? 8.543 -9.002 2.786 1.00 92.81 96 ALA A O 1
ATOM 734 N N . ARG A 1 97 ? 9.500 -7.514 4.162 1.00 90.50 97 ARG A N 1
ATOM 735 C CA . ARG A 1 97 ? 10.789 -7.517 3.445 1.00 90.50 97 ARG A CA 1
ATOM 736 C C . ARG A 1 97 ? 11.466 -8.885 3.497 1.00 90.50 97 ARG A C 1
ATOM 738 O O . ARG A 1 97 ? 12.079 -9.291 2.510 1.00 90.50 97 ARG A O 1
ATOM 745 N N . ASN A 1 98 ? 11.395 -9.582 4.626 1.00 88.00 98 ASN A N 1
ATOM 746 C CA . ASN A 1 98 ? 12.044 -10.879 4.799 1.00 88.00 98 ASN A CA 1
ATOM 747 C C . ASN A 1 98 ? 11.324 -11.999 4.038 1.00 88.00 98 ASN A C 1
ATOM 749 O O . ASN A 1 98 ? 11.996 -12.867 3.474 1.00 88.00 98 ASN A O 1
ATOM 753 N N . LEU A 1 99 ? 9.995 -11.949 3.938 1.00 79.88 99 LEU A N 1
ATOM 754 C CA . LEU A 1 99 ? 9.211 -12.915 3.164 1.00 79.88 99 LEU A CA 1
ATOM 755 C C . LEU A 1 99 ? 9.478 -12.796 1.653 1.00 79.88 99 LEU A C 1
ATOM 757 O O . LEU A 1 99 ? 9.745 -13.791 0.971 1.00 79.88 99 LEU A O 1
ATOM 761 N N . SER A 1 100 ? 9.534 -11.563 1.147 1.00 68.94 100 SER A N 1
ATOM 762 C CA . SER A 1 100 ? 9.889 -11.282 -0.250 1.00 68.94 100 SER A CA 1
ATOM 763 C C . SER A 1 100 ? 11.324 -11.707 -0.608 1.00 68.94 100 SER A C 1
ATOM 765 O O . SER A 1 100 ? 11.592 -12.069 -1.750 1.00 68.94 100 SER A O 1
ATOM 767 N N . LYS A 1 101 ? 12.256 -11.727 0.357 1.00 65.88 101 LYS A N 1
ATOM 768 C CA . LYS A 1 101 ? 13.606 -12.283 0.146 1.00 65.88 101 LYS A CA 1
ATOM 769 C C . LYS A 1 101 ? 13.596 -13.810 0.057 1.00 65.88 101 LYS A C 1
ATOM 771 O O . LYS A 1 101 ? 14.299 -14.355 -0.781 1.00 65.88 101 LYS A O 1
ATOM 776 N N . HIS A 1 102 ? 12.812 -14.504 0.885 1.00 56.97 102 HIS A N 1
ATOM 777 C CA . HIS A 1 102 ? 12.790 -15.974 0.911 1.00 56.97 102 HIS A CA 1
ATOM 778 C C . HIS A 1 102 ? 12.125 -16.589 -0.326 1.00 56.97 102 HIS A C 1
ATOM 780 O O . HIS A 1 102 ? 12.579 -17.622 -0.816 1.00 56.97 102 HIS A O 1
ATOM 786 N N . THR A 1 103 ? 11.103 -15.938 -0.885 1.00 53.66 103 THR A N 1
ATOM 787 C CA . THR A 1 103 ? 10.456 -16.394 -2.129 1.00 53.66 103 THR A CA 1
ATOM 788 C C . THR A 1 103 ? 11.373 -16.304 -3.356 1.00 53.66 103 THR A C 1
ATOM 790 O O . THR A 1 103 ? 11.189 -17.061 -4.306 1.00 53.66 103 THR A O 1
ATOM 793 N N . ALA A 1 104 ? 12.412 -15.462 -3.323 1.00 52.56 104 ALA A N 1
ATOM 794 C CA . ALA A 1 104 ? 13.405 -15.347 -4.394 1.00 52.56 104 ALA A CA 1
ATOM 795 C C . ALA A 1 104 ? 14.523 -16.415 -4.351 1.00 52.56 104 ALA A C 1
ATOM 797 O O . ALA A 1 104 ? 15.272 -16.538 -5.317 1.00 52.56 104 ALA A O 1
ATOM 798 N N . VAL A 1 105 ? 14.652 -17.198 -3.268 1.00 49.94 105 VAL A N 1
ATOM 799 C CA . VAL A 1 105 ? 15.770 -18.156 -3.064 1.00 49.94 105 VAL A CA 1
ATOM 800 C C . VAL A 1 105 ? 15.345 -19.623 -3.303 1.00 49.94 105 VAL A C 1
ATOM 802 O O . VAL A 1 105 ? 16.112 -20.552 -3.076 1.00 49.94 105 VAL A O 1
ATOM 805 N N . GLY A 1 106 ? 14.124 -19.867 -3.790 1.00 47.72 106 GLY A N 1
ATOM 806 C CA . GLY A 1 106 ? 13.505 -21.201 -3.787 1.00 47.72 106 GLY A CA 1
ATOM 807 C C . GLY A 1 106 ? 13.549 -22.035 -5.073 1.00 47.72 106 GLY A C 1
ATOM 808 O O . GLY A 1 106 ? 12.965 -23.116 -5.069 1.00 47.72 106 GLY A O 1
ATOM 809 N N . ILE A 1 107 ? 14.179 -21.592 -6.167 1.00 47.34 107 ILE A N 1
ATOM 810 C CA . ILE A 1 107 ? 14.258 -22.408 -7.396 1.00 47.34 107 ILE A CA 1
ATOM 811 C C . ILE A 1 107 ? 15.655 -23.033 -7.488 1.00 47.34 107 ILE A C 1
ATOM 813 O O . ILE A 1 107 ? 16.615 -22.313 -7.775 1.00 47.34 107 ILE A O 1
ATOM 817 N N . PRO A 1 108 ? 15.817 -24.350 -7.254 1.00 51.62 108 PRO A N 1
ATOM 818 C CA . PRO A 1 108 ? 17.077 -25.011 -7.551 1.00 51.62 108 PRO A CA 1
ATOM 819 C C . PRO A 1 108 ? 17.344 -24.929 -9.059 1.00 51.62 108 PRO A C 1
ATOM 821 O O . PRO A 1 108 ? 16.525 -25.358 -9.872 1.00 51.62 108 PRO A O 1
ATOM 824 N N . LEU A 1 109 ? 18.499 -24.368 -9.422 1.00 44.12 109 LEU A N 1
ATOM 825 C CA . LEU A 1 109 ? 19.058 -24.462 -10.769 1.00 44.12 109 LEU A CA 1
ATOM 826 C C . LEU A 1 109 ? 19.225 -25.950 -11.137 1.00 44.12 109 LEU A C 1
ATOM 828 O O . LEU A 1 109 ? 19.721 -26.712 -10.296 1.00 44.12 109 LEU A O 1
ATOM 832 N N . PRO A 1 110 ? 18.834 -26.381 -12.352 1.00 46.00 110 PRO A N 1
ATOM 833 C CA . PRO A 1 110 ? 19.155 -27.717 -12.835 1.00 46.00 110 PRO A CA 1
ATOM 834 C C . PRO A 1 110 ? 20.669 -27.920 -12.767 1.00 46.00 110 PRO A C 1
ATOM 836 O O . PRO A 1 110 ? 21.433 -27.066 -13.215 1.00 46.00 110 PRO A O 1
ATOM 839 N N . LYS A 1 111 ? 21.092 -29.021 -12.148 1.00 55.06 111 LYS A N 1
ATOM 840 C CA . LYS A 1 111 ? 22.481 -29.470 -12.210 1.00 55.06 111 LYS A CA 1
ATOM 841 C C . LYS A 1 111 ? 22.634 -30.237 -13.519 1.00 55.06 111 LYS A C 1
ATOM 843 O O . LYS A 1 111 ? 21.915 -31.220 -13.699 1.00 55.06 111 LYS A O 1
ATOM 848 N N . ASP A 1 112 ? 23.518 -29.759 -14.386 1.00 54.84 112 ASP A N 1
ATOM 849 C CA . ASP A 1 112 ? 24.083 -30.567 -15.471 1.00 54.84 112 ASP A CA 1
ATOM 850 C C . ASP A 1 112 ? 24.963 -31.691 -14.895 1.00 54.84 112 ASP A C 1
ATOM 852 O O . ASP A 1 112 ? 25.641 -31.447 -13.862 1.00 54.84 112 ASP A O 1
#